Protein AF-A0A3B8TAY5-F1 (afdb_monomer_lite)

Sequence (61 aa):
MPTFDIVSEINKVEVANAVDNANRELATRFDFRGVEASFELVGETVEIVGEGEFQLKQMMD

Secondary structure (DSSP, 8-state):
-----------HHHHHHHHHHHHHHHHH-GGGTTS--EEEEETTEEEEE-SSHHHHHHHH-

pLDDT: mean 88.57, std 3.99, range [72.75, 93.69]

Radius of gyration: 15.88 Å; chains: 1; bounding box: 40×20×48 Å

Foldseek 3Di:
DDDDDDDDDDDPVVVVVVQVVLQVVLVVDPVNVPWPWGWDDDPPDIDTDTPDPVVSVVSVD

Structure (mmCIF, N/CA/C/O backbone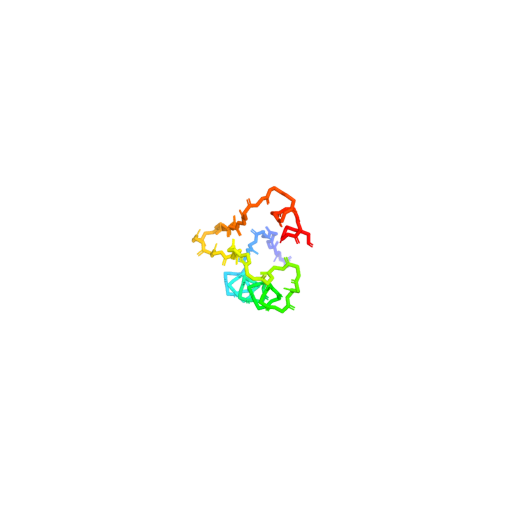):
data_AF-A0A3B8TAY5-F1
#
_entry.id   AF-A0A3B8TAY5-F1
#
loop_
_atom_site.group_PDB
_atom_site.id
_atom_site.type_symbol
_atom_site.label_atom_id
_atom_site.label_alt_id
_atom_site.label_comp_id
_atom_site.label_asym_id
_atom_site.label_entity_id
_atom_site.label_seq_id
_atom_site.pdbx_PDB_ins_code
_atom_site.Cartn_x
_atom_site.Cartn_y
_atom_site.Cartn_z
_atom_site.occupancy
_atom_site.B_iso_or_equiv
_atom_site.auth_seq_id
_atom_site.auth_comp_id
_atom_site.auth_asym_id
_atom_site.auth_atom_id
_atom_site.pdbx_PDB_model_num
ATOM 1 N N . MET A 1 1 ? 27.066 12.045 -32.367 1.00 72.75 1 MET A N 1
ATOM 2 C CA . MET A 1 1 ? 26.346 12.738 -31.278 1.00 72.75 1 MET A CA 1
ATOM 3 C C . MET A 1 1 ? 25.659 11.677 -30.443 1.00 72.75 1 MET A C 1
ATOM 5 O O . MET A 1 1 ? 24.952 10.876 -31.043 1.00 72.75 1 MET A O 1
ATOM 9 N N . PRO A 1 2 ? 25.900 11.606 -29.127 1.00 74.19 2 PRO A N 1
ATOM 10 C CA . PRO A 1 2 ? 25.122 10.725 -28.269 1.00 74.19 2 PRO A CA 1
ATOM 11 C C . PRO A 1 2 ? 23.705 11.293 -28.122 1.00 74.19 2 PRO A C 1
ATOM 13 O O . PRO A 1 2 ? 23.528 12.504 -28.000 1.00 74.19 2 PRO A O 1
ATOM 16 N N . THR A 1 3 ? 22.715 10.412 -28.176 1.00 84.06 3 THR A N 1
ATOM 17 C CA . THR A 1 3 ? 21.299 10.697 -27.910 1.00 84.06 3 THR A CA 1
ATOM 18 C C . THR A 1 3 ? 20.831 9.742 -26.817 1.00 84.06 3 THR A C 1
ATOM 20 O O . THR A 1 3 ? 21.468 8.713 -26.588 1.00 84.06 3 THR A O 1
ATOM 23 N N . PHE A 1 4 ? 19.775 10.110 -26.101 1.00 90.31 4 PHE A N 1
ATOM 24 C CA . PHE A 1 4 ? 19.131 9.268 -25.100 1.00 90.31 4 PHE A CA 1
ATOM 25 C C . PHE A 1 4 ? 17.622 9.497 -25.161 1.00 90.31 4 PHE A C 1
ATOM 27 O O . PHE A 1 4 ? 17.179 10.564 -25.596 1.00 90.31 4 PHE A O 1
ATOM 34 N N . ASP A 1 5 ? 16.867 8.508 -24.696 1.00 89.62 5 ASP A N 1
ATOM 35 C CA . ASP A 1 5 ? 15.410 8.540 -24.688 1.00 89.62 5 ASP A CA 1
ATOM 36 C C . ASP A 1 5 ? 14.871 8.928 -23.309 1.00 89.62 5 ASP A C 1
ATOM 38 O O . ASP A 1 5 ? 15.413 8.545 -22.269 1.00 89.62 5 ASP A O 1
ATOM 42 N N . ILE A 1 6 ? 13.786 9.702 -23.306 1.00 88.44 6 ILE A N 1
ATOM 43 C CA . ILE A 1 6 ? 13.017 10.015 -22.101 1.00 88.44 6 ILE A CA 1
ATOM 44 C C . ILE A 1 6 ? 11.941 8.941 -21.968 1.00 88.44 6 ILE A C 1
ATOM 46 O O . ILE A 1 6 ? 11.046 8.860 -22.809 1.00 88.44 6 ILE A O 1
ATOM 50 N N . VAL A 1 7 ? 12.020 8.138 -20.908 1.00 89.69 7 VAL A N 1
ATOM 51 C CA . VAL A 1 7 ? 11.053 7.073 -20.615 1.00 89.69 7 VAL A CA 1
ATOM 52 C C . VAL A 1 7 ? 10.391 7.300 -19.259 1.00 89.69 7 VAL A C 1
ATOM 54 O O . VAL A 1 7 ? 11.008 7.812 -18.326 1.00 89.69 7 VAL A O 1
ATOM 57 N N . SER A 1 8 ? 9.120 6.916 -19.156 1.00 87.62 8 SER A N 1
ATOM 58 C CA . SER A 1 8 ? 8.370 6.856 -17.901 1.00 87.62 8 SER A CA 1
ATOM 59 C C . SER A 1 8 ? 7.986 5.401 -17.674 1.00 87.62 8 SER A C 1
ATOM 61 O O . SER A 1 8 ? 6.915 4.951 -18.071 1.00 87.62 8 SER A O 1
ATOM 63 N N . GLU A 1 9 ? 8.925 4.645 -17.112 1.00 87.00 9 GLU A N 1
ATOM 64 C CA . GLU A 1 9 ? 8.757 3.228 -16.812 1.00 87.00 9 GLU A CA 1
ATOM 65 C C . GLU A 1 9 ? 8.892 3.001 -15.312 1.00 87.00 9 GLU A C 1
ATOM 67 O O . GLU A 1 9 ? 9.754 3.576 -14.646 1.00 87.00 9 GLU A O 1
ATOM 72 N N . ILE A 1 10 ? 8.025 2.140 -14.790 1.00 85.88 10 ILE A N 1
ATOM 73 C CA . ILE A 1 10 ? 8.018 1.739 -13.388 1.00 85.88 10 ILE A CA 1
ATOM 74 C C . ILE A 1 10 ? 8.645 0.353 -13.279 1.00 85.88 10 ILE A C 1
ATOM 76 O O . ILE A 1 10 ? 8.308 -0.560 -14.037 1.00 85.88 10 ILE A O 1
ATOM 80 N N . ASN A 1 11 ? 9.550 0.173 -12.319 1.00 89.06 11 ASN A N 1
ATOM 81 C CA . ASN A 1 11 ? 10.157 -1.127 -12.072 1.00 89.06 11 ASN A CA 1
ATOM 82 C C . ASN A 1 1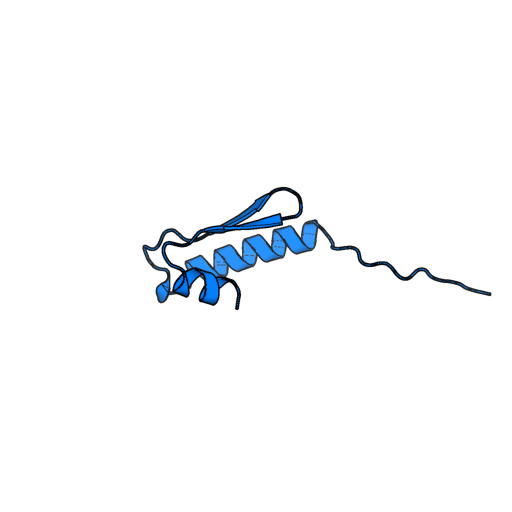1 ? 9.197 -2.009 -11.260 1.00 89.06 11 ASN A C 1
ATOM 84 O O . ASN A 1 11 ? 8.958 -1.758 -10.082 1.00 89.06 11 ASN A O 1
ATOM 88 N N . LYS A 1 12 ? 8.690 -3.079 -11.881 1.00 88.81 12 LYS A N 1
ATOM 89 C CA . LYS A 1 12 ? 7.723 -4.003 -11.265 1.00 88.81 12 LYS A CA 1
ATOM 90 C C . LYS A 1 12 ? 8.243 -4.667 -9.985 1.00 88.81 12 LYS A C 1
ATOM 92 O O . LYS A 1 12 ? 7.459 -4.915 -9.076 1.00 88.81 12 LYS A O 1
ATOM 97 N N . VAL A 1 13 ? 9.550 -4.923 -9.892 1.00 90.75 13 VAL A N 1
ATOM 98 C CA . VAL A 1 13 ? 10.170 -5.511 -8.692 1.00 90.75 13 VAL A CA 1
ATOM 99 C C . VAL A 1 13 ? 10.166 -4.507 -7.540 1.00 90.75 13 VAL A C 1
ATOM 101 O O . VAL A 1 13 ? 9.821 -4.862 -6.419 1.00 90.75 13 VAL A O 1
ATOM 104 N N . GLU A 1 14 ? 10.486 -3.244 -7.824 1.00 90.12 14 GLU A N 1
ATOM 105 C CA . GLU A 1 14 ? 10.438 -2.174 -6.820 1.00 90.12 14 GLU A CA 1
ATOM 106 C C . GLU A 1 14 ? 9.007 -1.919 -6.341 1.00 90.12 14 GLU A C 1
ATOM 108 O O . GLU A 1 14 ? 8.785 -1.752 -5.146 1.00 90.12 14 GLU A O 1
ATOM 113 N N . VAL A 1 15 ? 8.021 -1.962 -7.246 1.00 91.69 15 VAL A N 1
ATOM 114 C CA . VAL A 1 15 ? 6.602 -1.826 -6.880 1.00 91.69 15 VAL A CA 1
ATOM 115 C C . VAL A 1 15 ? 6.158 -2.965 -5.959 1.00 91.69 15 VAL A C 1
ATOM 117 O O . VAL A 1 15 ? 5.532 -2.703 -4.936 1.00 91.69 15 VAL A O 1
ATOM 120 N N . ALA A 1 16 ? 6.517 -4.215 -6.265 1.00 91.50 16 ALA A N 1
ATOM 121 C CA . ALA A 1 16 ? 6.202 -5.352 -5.398 1.00 91.50 16 ALA A CA 1
ATOM 122 C C . ALA A 1 16 ? 6.842 -5.206 -4.006 1.00 91.50 16 ALA A C 1
ATOM 124 O O . ALA A 1 16 ? 6.165 -5.355 -2.991 1.00 91.50 16 ALA A O 1
ATOM 125 N N . ASN A 1 17 ? 8.119 -4.815 -3.952 1.00 93.25 17 ASN A N 1
ATOM 126 C CA . ASN A 1 17 ? 8.813 -4.561 -2.689 1.00 93.25 17 ASN A CA 1
ATOM 127 C C . ASN A 1 17 ? 8.166 -3.417 -1.887 1.00 93.25 17 ASN A C 1
ATOM 129 O O . ASN A 1 17 ? 8.101 -3.482 -0.658 1.00 93.25 17 ASN A O 1
ATOM 133 N N . ALA A 1 18 ? 7.693 -2.366 -2.564 1.00 92.62 18 ALA A N 1
ATOM 134 C CA . ALA A 1 18 ? 7.001 -1.249 -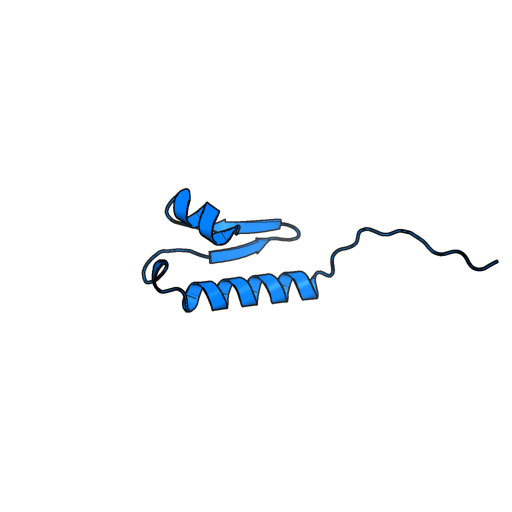1.932 1.00 92.62 18 ALA A CA 1
ATOM 135 C C . ALA A 1 18 ? 5.665 -1.690 -1.314 1.00 92.62 18 ALA A C 1
ATOM 137 O O . ALA A 1 18 ? 5.390 -1.342 -0.168 1.00 92.62 18 ALA A O 1
ATOM 138 N N . VAL A 1 19 ? 4.880 -2.507 -2.026 1.00 93.25 19 VAL A N 1
ATOM 139 C CA . VAL A 1 19 ? 3.619 -3.083 -1.521 1.00 93.25 19 VAL A CA 1
ATOM 140 C C . VAL A 1 19 ? 3.864 -3.969 -0.296 1.00 93.25 19 VAL A C 1
ATOM 142 O O . VAL A 1 19 ? 3.175 -3.833 0.716 1.00 93.25 19 VAL A O 1
ATOM 145 N N . ASP A 1 20 ? 4.890 -4.820 -0.330 1.00 93.69 20 ASP A N 1
ATOM 146 C CA . ASP A 1 20 ? 5.254 -5.666 0.811 1.00 93.69 20 ASP A CA 1
ATOM 147 C C . ASP A 1 20 ? 5.678 -4.841 2.034 1.00 93.69 20 ASP A C 1
ATOM 149 O O . ASP A 1 20 ? 5.322 -5.166 3.171 1.00 93.69 20 ASP A O 1
ATOM 153 N N . ASN A 1 21 ? 6.425 -3.755 1.822 1.00 93.31 21 ASN A N 1
ATOM 154 C CA . ASN A 1 21 ? 6.791 -2.841 2.899 1.00 93.31 21 ASN A CA 1
ATOM 155 C C . ASN A 1 21 ? 5.574 -2.102 3.463 1.00 93.31 21 ASN A C 1
ATOM 157 O O . ASN A 1 21 ? 5.454 -2.017 4.685 1.00 93.31 21 ASN A O 1
ATOM 161 N N . ALA A 1 22 ? 4.652 -1.644 2.616 1.00 92.56 22 ALA A N 1
ATOM 162 C CA . ALA A 1 22 ? 3.422 -0.995 3.060 1.00 92.56 22 ALA A CA 1
ATOM 163 C C . ALA A 1 22 ? 2.570 -1.940 3.928 1.00 92.56 22 ALA A C 1
ATOM 165 O O . ALA A 1 22 ? 2.098 -1.555 4.998 1.00 92.56 22 ALA A O 1
ATOM 166 N N . ASN A 1 23 ? 2.465 -3.218 3.542 1.00 92.25 23 ASN A N 1
ATOM 167 C CA . ASN A 1 23 ? 1.802 -4.249 4.348 1.00 92.25 23 ASN A CA 1
ATOM 168 C C . ASN A 1 23 ? 2.506 -4.501 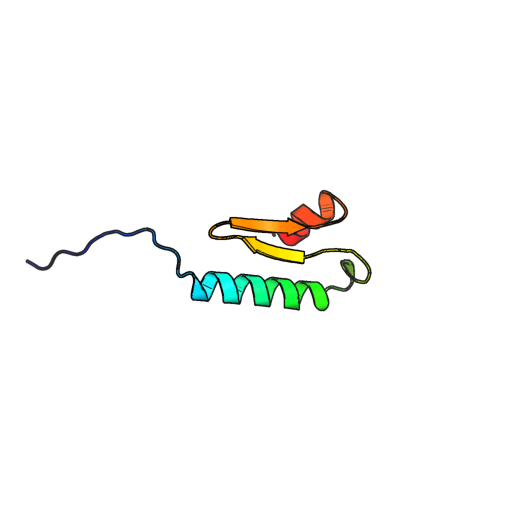5.695 1.00 92.25 23 ASN A C 1
ATOM 170 O O . ASN A 1 23 ? 1.846 -4.695 6.719 1.00 92.25 23 ASN A O 1
ATOM 174 N N . ARG A 1 24 ? 3.845 -4.480 5.737 1.00 91.88 24 ARG A N 1
ATOM 175 C CA . ARG A 1 24 ? 4.595 -4.591 7.002 1.00 91.88 24 ARG A CA 1
ATOM 176 C C . ARG A 1 24 ? 4.354 -3.400 7.918 1.00 91.88 24 ARG A C 1
ATOM 178 O O . ARG A 1 24 ? 4.199 -3.593 9.120 1.00 91.88 24 ARG A O 1
ATOM 185 N N . GLU A 1 25 ? 4.319 -2.193 7.368 1.00 90.69 25 GLU A N 1
ATOM 186 C CA . GLU A 1 25 ? 4.043 -0.982 8.135 1.00 90.69 25 GLU A CA 1
ATOM 187 C C . GLU A 1 25 ? 2.634 -1.031 8.738 1.00 90.69 25 GLU A C 1
ATOM 189 O O . GLU A 1 25 ? 2.481 -0.862 9.951 1.00 90.69 25 GLU A O 1
ATOM 194 N N . LEU A 1 26 ? 1.635 -1.414 7.937 1.00 90.19 26 LEU A N 1
ATOM 195 C CA . LEU A 1 26 ? 0.262 -1.690 8.377 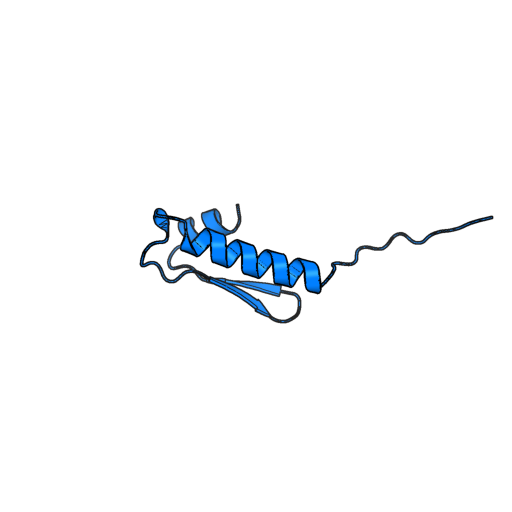1.00 90.19 26 LEU A CA 1
ATOM 196 C C . LEU A 1 26 ? 0.197 -2.640 9.576 1.00 90.19 26 LEU A C 1
ATOM 198 O O . LEU A 1 26 ? -0.487 -2.355 10.555 1.00 90.19 26 LEU A O 1
ATOM 202 N N . ALA A 1 27 ? 0.960 -3.735 9.544 1.00 87.88 27 ALA A N 1
ATOM 203 C CA . ALA A 1 27 ? 0.986 -4.710 10.633 1.00 87.88 27 ALA A CA 1
ATOM 204 C C . ALA A 1 27 ? 1.570 -4.151 11.946 1.00 87.88 27 ALA A C 1
ATOM 206 O O . ALA A 1 27 ? 1.294 -4.679 13.027 1.00 87.88 27 ALA A O 1
ATOM 207 N N . THR A 1 28 ? 2.386 -3.097 11.872 1.00 89.69 28 THR A N 1
ATOM 208 C CA . THR A 1 28 ? 2.989 -2.442 13.046 1.00 89.69 28 THR A CA 1
ATOM 209 C C . THR A 1 28 ? 2.175 -1.263 13.575 1.00 89.69 28 THR A C 1
ATOM 211 O O . THR A 1 28 ? 2.365 -0.847 14.722 1.00 89.69 28 THR A O 1
ATOM 214 N N . ARG A 1 29 ? 1.250 -0.738 12.768 1.00 88.31 29 ARG A N 1
ATOM 215 C CA . ARG A 1 29 ? 0.406 0.408 13.100 1.00 88.31 29 ARG A CA 1
ATOM 216 C C . ARG A 1 29 ? -0.664 0.032 14.129 1.00 88.31 29 ARG A C 1
ATOM 218 O O . ARG A 1 29 ? -1.485 -0.858 13.922 1.00 88.31 29 ARG A O 1
ATOM 225 N N . PHE A 1 30 ? -0.659 0.717 15.274 1.00 84.62 30 PHE A N 1
ATOM 226 C CA . PHE A 1 30 ? -1.579 0.426 16.383 1.00 84.62 30 PHE A CA 1
ATOM 227 C C . PHE A 1 30 ? -3.043 0.738 16.037 1.00 84.62 30 PHE A C 1
ATOM 229 O O . PHE A 1 30 ? -3.945 0.040 16.492 1.00 84.62 30 PHE A O 1
ATOM 236 N N . ASP A 1 31 ? -3.267 1.763 15.219 1.00 84.50 31 ASP A N 1
ATOM 237 C CA . ASP A 1 31 ? -4.570 2.197 14.709 1.00 84.50 31 ASP A CA 1
ATOM 238 C C . ASP A 1 31 ? -5.223 1.189 13.748 1.00 84.50 31 ASP A C 1
ATOM 240 O O . ASP A 1 31 ? -6.442 1.202 13.601 1.00 84.50 31 ASP A O 1
ATOM 244 N N . PHE A 1 32 ? -4.443 0.270 13.172 1.00 84.88 32 PHE A N 1
ATOM 245 C CA . PHE A 1 32 ? -4.923 -0.809 12.300 1.00 84.88 32 PHE A CA 1
ATOM 246 C C . PHE A 1 32 ? -5.005 -2.172 13.001 1.00 84.88 32 PHE A C 1
ATOM 248 O O . PHE A 1 32 ? -5.294 -3.199 12.386 1.00 84.88 32 PHE A O 1
ATOM 255 N N . ARG A 1 33 ? -4.780 -2.218 14.319 1.00 84.06 33 ARG A N 1
ATOM 256 C CA . ARG A 1 33 ? -4.815 -3.473 15.071 1.00 84.06 33 ARG A CA 1
ATOM 257 C C . ARG A 1 33 ? -6.243 -4.019 15.163 1.00 84.06 33 ARG A C 1
ATOM 259 O O . ARG A 1 33 ? -7.055 -3.508 15.926 1.00 84.06 33 ARG A O 1
ATOM 266 N N . GLY A 1 34 ? -6.504 -5.116 14.456 1.00 82.62 34 GLY A N 1
ATOM 267 C CA . GLY A 1 34 ? -7.824 -5.758 14.416 1.00 82.62 34 GLY A CA 1
ATOM 268 C C . GLY A 1 34 ? -8.772 -5.173 13.367 1.00 82.62 34 GLY A C 1
ATOM 269 O O . GLY A 1 34 ? -9.945 -5.521 13.392 1.00 82.62 34 GLY A O 1
ATOM 270 N N . VAL A 1 35 ? -8.259 -4.317 12.479 1.00 86.00 35 VAL A N 1
ATOM 271 C CA . VAL A 1 35 ? -8.955 -3.815 11.290 1.00 86.00 35 VAL A CA 1
ATOM 272 C C . VAL A 1 35 ? -8.527 -4.661 10.095 1.00 86.00 35 VAL A C 1
ATOM 274 O O . VAL A 1 35 ? -7.339 -4.956 9.941 1.00 86.00 35 VAL A O 1
ATOM 277 N N . GLU A 1 36 ? -9.468 -5.039 9.237 1.00 86.31 36 GLU A N 1
ATOM 278 C CA . GLU A 1 36 ? -9.153 -5.698 7.971 1.00 86.31 36 GLU A CA 1
ATOM 279 C C . GLU A 1 36 ? -8.652 -4.661 6.948 1.00 86.31 36 GLU A C 1
ATOM 281 O O . GLU A 1 36 ? -9.431 -3.958 6.305 1.00 86.31 36 GLU A O 1
ATOM 286 N N . ALA A 1 37 ? -7.325 -4.526 6.840 1.00 90.44 37 ALA A N 1
ATOM 287 C CA . ALA A 1 37 ? -6.672 -3.608 5.911 1.00 90.44 37 ALA A CA 1
ATOM 288 C C . ALA A 1 37 ? -5.473 -4.256 5.206 1.00 90.44 37 ALA A C 1
ATOM 290 O O . ALA A 1 37 ? -4.666 -4.936 5.842 1.00 90.44 37 ALA A O 1
ATOM 291 N N . SER A 1 38 ? -5.351 -4.054 3.891 1.00 90.50 38 SER A N 1
ATOM 292 C CA . SER A 1 38 ? -4.278 -4.653 3.084 1.00 90.50 38 SER A CA 1
ATOM 293 C C . SER A 1 38 ? -4.001 -3.887 1.790 1.00 90.50 38 SER A C 1
ATOM 295 O O . SER A 1 38 ? -4.868 -3.172 1.283 1.00 90.50 38 SER A O 1
ATOM 297 N N . PHE A 1 39 ? -2.786 -4.061 1.265 1.00 93.50 39 PHE A N 1
ATOM 298 C CA . PHE A 1 39 ? -2.392 -3.662 -0.084 1.00 93.50 39 PHE A CA 1
ATOM 299 C C . PHE A 1 39 ? -2.152 -4.904 -0.946 1.00 93.50 39 PHE A C 1
ATOM 301 O O . PHE A 1 39 ? -1.364 -5.774 -0.565 1.00 93.50 39 PHE A O 1
ATOM 308 N N . GLU A 1 40 ? -2.764 -4.966 -2.126 1.00 92.56 40 GLU A N 1
ATOM 309 C CA . GLU A 1 40 ? -2.590 -6.070 -3.075 1.00 92.56 40 GLU A CA 1
ATOM 310 C C . GLU A 1 40 ? -2.165 -5.552 -4.453 1.00 92.56 40 GLU A C 1
ATOM 312 O O . GLU A 1 40 ? -2.777 -4.645 -5.011 1.00 92.56 40 GLU A O 1
ATOM 317 N N . LEU A 1 41 ? -1.097 -6.121 -5.022 1.00 91.81 41 LEU A N 1
ATOM 318 C CA . LEU A 1 41 ? -0.638 -5.776 -6.368 1.00 91.81 41 LEU A CA 1
ATOM 319 C C . LEU A 1 41 ? -1.337 -6.662 -7.407 1.00 91.81 41 LEU A C 1
ATOM 321 O O . LEU A 1 41 ? -0.961 -7.818 -7.605 1.00 91.81 41 LEU A O 1
ATOM 325 N N . VAL A 1 42 ? -2.308 -6.098 -8.124 1.00 90.94 42 VAL A N 1
ATOM 326 C CA . VAL A 1 42 ? -3.051 -6.767 -9.197 1.00 90.94 42 VAL A CA 1
ATOM 327 C C . VAL A 1 42 ? -2.563 -6.250 -10.550 1.00 90.94 42 VAL A C 1
ATOM 329 O O . VAL A 1 42 ? -3.002 -5.224 -11.073 1.00 90.94 42 VAL A O 1
ATOM 332 N N . GLY A 1 43 ? -1.610 -6.972 -11.140 1.00 86.75 43 GLY A N 1
ATOM 333 C CA . GLY A 1 43 ? -1.019 -6.610 -12.429 1.00 86.75 43 GLY A CA 1
ATOM 334 C C . GLY A 1 43 ? -0.189 -5.326 -12.349 1.00 86.75 43 GLY A C 1
ATOM 335 O O . GLY A 1 43 ? 0.967 -5.368 -11.939 1.00 86.75 43 GLY A O 1
ATOM 336 N N . GLU A 1 44 ? -0.765 -4.203 -12.783 1.00 86.06 44 GLU A N 1
ATOM 337 C CA . GLU A 1 44 ? -0.134 -2.868 -12.751 1.00 86.06 44 GLU A CA 1
ATOM 338 C C . GLU A 1 44 ? -0.890 -1.882 -11.848 1.00 86.06 44 GLU A C 1
ATOM 340 O O . GLU A 1 44 ? -0.627 -0.683 -11.865 1.00 86.06 44 GLU A O 1
ATOM 345 N N . THR A 1 45 ? -1.851 -2.372 -11.065 1.00 88.56 45 THR A N 1
ATOM 346 C CA . THR A 1 45 ? -2.647 -1.571 -10.131 1.00 88.56 45 THR A CA 1
ATOM 347 C C . THR A 1 45 ? -2.472 -2.108 -8.717 1.00 88.56 45 THR A C 1
ATOM 349 O O . THR A 1 45 ? -2.315 -3.312 -8.527 1.00 88.56 45 THR A O 1
ATOM 352 N N . VAL A 1 46 ? -2.476 -1.216 -7.728 1.00 91.12 46 VAL A N 1
ATOM 353 C CA . VAL A 1 46 ? -2.481 -1.592 -6.312 1.00 91.12 46 VAL A CA 1
ATOM 354 C C . VAL A 1 46 ? -3.891 -1.394 -5.777 1.00 91.12 46 VAL A C 1
ATOM 356 O O . VAL A 1 46 ? -4.414 -0.280 -5.807 1.00 91.12 46 VAL A O 1
ATOM 359 N N . GLU A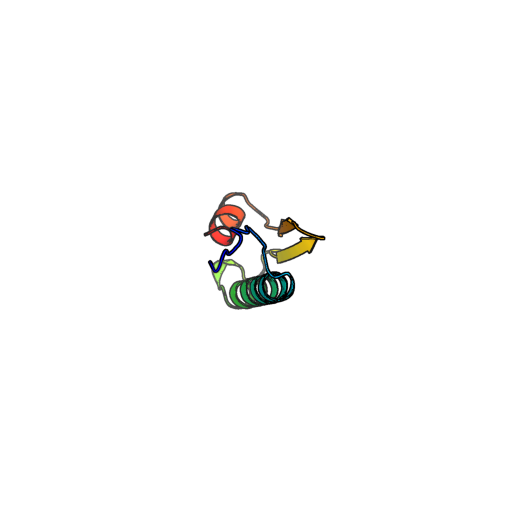 1 47 ? -4.507 -2.474 -5.318 1.00 92.50 47 GLU A N 1
ATOM 360 C CA . GLU A 1 47 ? -5.779 -2.444 -4.608 1.00 92.50 47 GLU A CA 1
ATOM 361 C C . GLU A 1 47 ? -5.530 -2.186 -3.121 1.00 92.50 47 GLU A C 1
ATOM 363 O O . GLU A 1 47 ? -4.612 -2.745 -2.517 1.00 92.50 47 GLU A O 1
ATOM 368 N N . ILE A 1 48 ? -6.345 -1.304 -2.541 1.00 92.44 48 ILE A N 1
ATOM 369 C CA . ILE A 1 48 ? -6.277 -0.915 -1.133 1.00 92.44 48 ILE A CA 1
ATOM 370 C C . ILE A 1 48 ? -7.599 -1.316 -0.491 1.00 92.44 48 ILE A C 1
ATOM 372 O O . ILE A 1 48 ? -8.661 -0.841 -0.900 1.00 92.44 48 ILE A O 1
ATOM 376 N N . VAL A 1 49 ? -7.533 -2.174 0.521 1.00 90.88 49 VAL A N 1
ATOM 377 C CA . VAL A 1 49 ? -8.697 -2.620 1.292 1.00 90.88 49 VAL A CA 1
ATOM 378 C C . VAL A 1 49 ? -8.633 -1.999 2.681 1.00 90.88 49 VAL A C 1
ATOM 380 O O . VAL A 1 49 ? -7.580 -2.020 3.313 1.00 90.88 49 VAL A O 1
ATOM 383 N N . GLY A 1 50 ? -9.755 -1.462 3.156 1.00 90.00 50 GLY A N 1
ATOM 384 C CA . GLY A 1 50 ? -9.918 -0.924 4.505 1.00 90.00 50 GLY A CA 1
ATOM 385 C C . GLY A 1 50 ? -11.399 -0.787 4.866 1.00 90.00 50 GLY A C 1
ATOM 386 O O . GLY A 1 50 ? -12.251 -0.684 3.983 1.00 90.00 50 GLY A O 1
ATOM 387 N N . GLU A 1 51 ? -11.719 -0.777 6.160 1.00 86.44 51 GLU A N 1
ATOM 388 C CA . GLU A 1 51 ? -13.106 -0.795 6.658 1.00 86.44 51 GLU A CA 1
ATOM 389 C C . GLU A 1 51 ? -13.816 0.566 6.561 1.00 86.44 51 GLU A C 1
ATOM 391 O O . GLU A 1 51 ? -15.044 0.643 6.649 1.00 86.44 51 GLU A O 1
ATOM 396 N N . GLY A 1 52 ? -13.071 1.658 6.363 1.00 87.88 52 GLY A N 1
ATOM 397 C CA . GLY A 1 52 ? -13.638 2.998 6.264 1.00 87.88 52 GLY A CA 1
ATOM 398 C C . GLY A 1 52 ? -12.828 3.972 5.415 1.00 87.88 52 GLY A C 1
ATOM 399 O O . GLY A 1 52 ? -11.617 3.854 5.248 1.00 87.88 52 GLY A O 1
ATOM 400 N N . GLU A 1 53 ? -13.504 5.013 4.928 1.00 87.06 53 GLU A N 1
ATOM 401 C CA . GLU A 1 53 ? -12.913 6.035 4.050 1.00 87.06 53 GLU A CA 1
ATOM 402 C C . GLU A 1 53 ? -11.757 6.803 4.719 1.00 87.06 53 GLU A C 1
ATOM 404 O O . GLU A 1 53 ? -10.807 7.218 4.059 1.00 87.06 53 GLU A O 1
ATOM 409 N N . PHE A 1 54 ? -11.812 6.977 6.043 1.00 86.94 54 PHE A N 1
ATOM 410 C CA . PHE A 1 54 ? -10.733 7.604 6.809 1.00 86.94 54 PHE A CA 1
ATOM 411 C C . PHE A 1 54 ? -9.462 6.744 6.824 1.00 86.94 54 PHE A C 1
ATOM 413 O O . PHE A 1 54 ? -8.371 7.269 6.633 1.00 86.94 54 PHE A O 1
ATOM 420 N N . GLN A 1 55 ? -9.605 5.427 6.987 1.00 86.12 55 GLN A N 1
ATOM 421 C CA . GLN A 1 55 ? -8.482 4.486 6.973 1.00 86.12 55 GLN A CA 1
ATOM 422 C C . GLN A 1 55 ? -7.859 4.397 5.580 1.00 86.12 55 GLN A C 1
ATOM 424 O O . GLN A 1 55 ? -6.641 4.443 5.463 1.00 86.12 55 GLN A O 1
ATOM 429 N N . LEU A 1 56 ? -8.683 4.371 4.527 1.00 89.62 56 LEU A N 1
ATOM 430 C CA . LEU A 1 56 ? -8.203 4.404 3.143 1.00 89.62 56 LEU A CA 1
ATOM 431 C C . LEU A 1 56 ? -7.358 5.653 2.858 1.00 89.62 56 LEU A C 1
ATOM 433 O O . LEU A 1 56 ? -6.311 5.548 2.229 1.00 89.62 56 LEU A O 1
ATOM 437 N N . LYS A 1 57 ? -7.762 6.825 3.372 1.00 90.62 57 LYS A N 1
ATOM 438 C CA . LYS A 1 57 ? -6.950 8.051 3.270 1.00 90.62 57 LYS A CA 1
ATOM 439 C C . LYS A 1 57 ? -5.627 7.912 4.022 1.00 90.62 57 LYS A C 1
ATOM 441 O O . LYS A 1 57 ? -4.584 8.193 3.455 1.00 90.62 57 LYS A O 1
ATOM 446 N N . GLN A 1 58 ? -5.657 7.387 5.247 1.00 87.81 58 GLN A N 1
ATOM 447 C CA . GLN A 1 58 ? -4.449 7.148 6.047 1.00 87.81 58 GLN A CA 1
ATOM 448 C C . GLN A 1 58 ? -3.496 6.082 5.484 1.00 87.81 58 GLN A C 1
ATOM 450 O O . GLN A 1 58 ? -2.358 6.005 5.944 1.00 87.81 58 GLN A O 1
ATOM 455 N N . MET A 1 59 ? -3.977 5.215 4.592 1.00 88.44 59 MET A N 1
ATOM 456 C CA . MET A 1 59 ? -3.182 4.217 3.869 1.00 88.44 59 MET A CA 1
ATOM 457 C C . MET A 1 59 ? -2.600 4.778 2.564 1.00 88.44 59 MET A C 1
ATOM 459 O O . MET A 1 59 ? -1.619 4.245 2.061 1.00 88.44 59 MET A O 1
ATOM 463 N N . MET A 1 60 ? -3.226 5.809 1.992 1.00 87.31 60 MET A N 1
ATOM 464 C CA . MET A 1 60 ? -2.739 6.494 0.791 1.00 87.31 60 MET A CA 1
ATOM 465 C C . MET A 1 60 ? -1.646 7.528 1.083 1.00 87.31 60 MET A C 1
ATOM 467 O O . MET A 1 60 ? -0.861 7.824 0.181 1.00 87.31 60 MET A O 1
ATOM 471 N N . ASP A 1 61 ? -1.657 8.099 2.288 1.00 82.12 61 ASP A N 1
ATOM 472 C CA . ASP A 1 61 ? -0.672 9.072 2.779 1.00 82.12 61 ASP A CA 1
ATOM 473 C C . ASP A 1 61 ? 0.640 8.395 3.211 1.00 82.12 61 ASP A C 1
ATOM 475 O O . ASP A 1 61 ? 1.715 8.945 2.872 1.00 82.12 61 ASP A O 1
#